Protein AF-A0A1B6E800-F1 (afdb_monomer)

Structure (mmCIF, N/CA/C/O backbone):
data_AF-A0A1B6E800-F1
#
_entry.id   AF-A0A1B6E800-F1
#
loop_
_atom_site.group_PDB
_atom_site.id
_atom_site.type_symbol
_atom_site.label_atom_id
_atom_site.label_alt_id
_atom_site.label_comp_id
_atom_site.label_asym_id
_atom_site.label_entity_id
_atom_site.label_seq_id
_atom_site.pdbx_PDB_ins_code
_atom_site.Cartn_x
_atom_site.Cartn_y
_atom_site.Cartn_z
_atom_site.occupancy
_atom_site.B_iso_or_equiv
_atom_site.auth_seq_id
_atom_site.auth_comp_id
_atom_site.auth_asym_id
_atom_site.auth_atom_id
_atom_site.pdbx_PDB_model_num
ATOM 1 N N . MET A 1 1 ? -18.427 -26.379 8.355 1.00 41.44 1 MET A N 1
ATOM 2 C CA . MET A 1 1 ? -18.436 -25.040 8.976 1.00 41.44 1 MET A CA 1
ATOM 3 C C . MET A 1 1 ? -17.920 -24.067 7.939 1.00 41.44 1 MET A C 1
ATOM 5 O O . MET A 1 1 ? -16.765 -24.178 7.555 1.00 41.44 1 MET A O 1
ATOM 9 N N . THR A 1 2 ? -18.790 -23.227 7.390 1.00 57.72 2 THR A N 1
ATOM 10 C CA . THR A 1 2 ? -18.405 -22.166 6.454 1.00 57.72 2 THR A CA 1
ATOM 11 C C . THR A 1 2 ? -17.528 -21.164 7.196 1.00 57.72 2 THR A C 1
ATOM 13 O O . THR A 1 2 ? -17.870 -20.725 8.291 1.00 57.72 2 THR A O 1
ATOM 16 N N . GLN A 1 3 ? -16.353 -20.884 6.642 1.00 76.62 3 GLN A N 1
ATOM 17 C CA . GLN A 1 3 ? -15.389 -19.953 7.214 1.00 76.62 3 GLN A CA 1
ATOM 18 C C . GLN A 1 3 ? -15.949 -18.533 7.068 1.00 76.62 3 GLN A C 1
ATOM 20 O O . GLN A 1 3 ? -16.323 -18.150 5.962 1.00 76.62 3 GLN A O 1
ATOM 25 N N . MET A 1 4 ? -16.054 -17.783 8.167 1.00 77.12 4 MET A N 1
ATOM 26 C CA . MET A 1 4 ? -16.538 -16.400 8.120 1.00 77.12 4 MET A CA 1
ATOM 27 C C . MET A 1 4 ? -15.579 -15.514 7.324 1.00 77.12 4 MET A C 1
ATOM 29 O O . MET A 1 4 ? -14.358 -15.614 7.471 1.00 77.12 4 MET A O 1
ATOM 33 N N . THR A 1 5 ? -16.141 -14.630 6.508 1.00 87.94 5 THR A N 1
ATOM 34 C CA . THR A 1 5 ? -15.383 -13.632 5.748 1.00 87.94 5 THR A CA 1
ATOM 35 C C . THR A 1 5 ? -14.969 -12.452 6.634 1.00 87.94 5 THR A C 1
ATOM 37 O O . THR A 1 5 ? -15.564 -12.192 7.680 1.00 87.94 5 THR A O 1
ATOM 40 N N . GLN A 1 6 ? -13.946 -11.700 6.217 1.00 85.81 6 GLN A N 1
ATOM 41 C CA . GLN A 1 6 ? -13.475 -10.522 6.956 1.00 85.81 6 GLN A CA 1
ATOM 42 C C . GLN A 1 6 ? -14.565 -9.447 7.099 1.00 85.81 6 GLN A C 1
ATOM 44 O O . GLN A 1 6 ? -14.671 -8.817 8.148 1.00 85.81 6 GLN A O 1
ATOM 49 N N . GLU A 1 7 ? -15.396 -9.256 6.074 1.00 88.38 7 GLU A N 1
ATOM 50 C CA . GLU A 1 7 ? -16.507 -8.300 6.110 1.00 88.38 7 GLU A CA 1
ATOM 51 C C . GLU A 1 7 ? -17.575 -8.709 7.128 1.00 88.38 7 GLU A C 1
ATOM 53 O O . GLU A 1 7 ? -18.030 -7.873 7.910 1.00 88.38 7 GLU A O 1
ATOM 58 N N . GLU A 1 8 ? -17.916 -9.999 7.183 1.00 91.75 8 GLU A N 1
ATOM 59 C CA . GLU A 1 8 ? -18.838 -10.545 8.184 1.00 91.75 8 GLU A CA 1
ATOM 60 C C . GLU A 1 8 ? -18.274 -10.412 9.601 1.00 91.75 8 GLU A C 1
ATOM 62 O O . GLU A 1 8 ? -19.008 -10.045 10.516 1.00 91.75 8 GLU A O 1
ATOM 67 N N . ILE A 1 9 ? -16.968 -10.642 9.790 1.00 90.31 9 ILE A N 1
ATOM 68 C CA . ILE A 1 9 ? -16.302 -10.436 11.084 1.00 90.31 9 ILE A CA 1
ATOM 69 C C . ILE A 1 9 ? -16.429 -8.971 11.513 1.00 90.31 9 ILE A C 1
ATOM 71 O O . ILE A 1 9 ? -16.898 -8.709 12.615 1.00 90.31 9 ILE A O 1
ATOM 75 N N . ILE A 1 10 ? -16.086 -8.012 10.646 1.00 93.06 10 ILE A N 1
ATOM 76 C CA . ILE A 1 10 ? -16.165 -6.577 10.968 1.00 93.06 10 ILE A CA 1
ATOM 77 C C . ILE A 1 10 ? -17.610 -6.152 11.248 1.00 93.06 10 ILE A C 1
ATOM 79 O O . ILE A 1 10 ? -17.859 -5.396 12.189 1.00 93.06 10 ILE A O 1
ATOM 83 N N . SER A 1 11 ? -18.563 -6.619 10.438 1.00 93.94 11 SER A N 1
ATOM 84 C CA . SER A 1 11 ? -19.985 -6.330 10.632 1.00 93.94 11 SER A CA 1
ATOM 85 C C . SER A 1 11 ? -20.460 -6.830 11.995 1.00 93.94 11 SER A C 1
ATOM 87 O O . SER A 1 11 ? -21.049 -6.068 12.760 1.00 93.94 11 SER A O 1
ATOM 89 N N . ASN A 1 12 ? -20.123 -8.073 12.343 1.00 93.75 12 ASN A N 1
ATOM 90 C CA . ASN A 1 12 ? -20.475 -8.654 13.633 1.00 93.75 12 ASN A CA 1
ATOM 91 C C . ASN A 1 12 ? -19.788 -7.922 14.791 1.00 93.75 12 ASN A C 1
ATOM 93 O O . ASN A 1 12 ? -20.437 -7.644 15.796 1.00 93.75 12 ASN A O 1
ATOM 97 N N . THR A 1 13 ? -18.514 -7.541 14.649 1.00 95.00 13 THR A N 1
ATOM 98 C CA . THR A 1 13 ? -17.805 -6.738 15.656 1.00 95.00 13 THR A CA 1
ATOM 99 C C . THR A 1 13 ? -18.506 -5.400 15.895 1.00 95.00 13 THR A C 1
ATOM 101 O O . THR A 1 13 ? -18.682 -5.017 17.047 1.00 95.00 13 THR A O 1
ATOM 104 N N . LYS A 1 14 ? -18.986 -4.712 14.850 1.00 95.31 14 LYS A N 1
ATOM 105 C CA . LYS A 1 14 ? -19.760 -3.466 15.009 1.00 95.31 14 LYS A CA 1
ATOM 106 C C . LYS A 1 14 ? -21.063 -3.687 15.775 1.00 95.31 14 LYS A C 1
ATOM 108 O O . LYS A 1 14 ? -21.392 -2.890 16.649 1.00 95.31 14 LYS A O 1
ATOM 113 N N . THR A 1 15 ? -21.787 -4.764 15.475 1.00 96.12 15 THR A N 1
ATOM 114 C CA . THR A 1 15 ? -23.006 -5.127 16.211 1.00 96.12 15 THR A CA 1
ATOM 115 C C . THR A 1 15 ? -22.706 -5.422 17.681 1.00 96.12 15 THR A C 1
ATOM 117 O O . THR A 1 15 ? -23.430 -4.954 18.557 1.00 96.12 15 THR A O 1
ATOM 120 N N . VAL A 1 16 ? -21.618 -6.144 17.966 1.00 95.56 16 VAL A N 1
ATOM 121 C CA . VAL A 1 16 ? -21.179 -6.427 19.341 1.00 95.56 16 VAL A CA 1
ATOM 122 C C . VAL A 1 16 ? -20.827 -5.138 20.082 1.00 95.56 16 VAL A C 1
ATOM 124 O O . VAL A 1 16 ? -21.266 -4.972 21.213 1.00 95.56 16 VAL A O 1
ATOM 127 N N . VAL A 1 17 ? -20.115 -4.200 19.448 1.00 96.81 17 VAL A N 1
ATOM 128 C CA . VAL A 1 17 ? -19.798 -2.888 20.045 1.00 96.81 17 VAL A CA 1
ATOM 129 C C . VAL A 1 17 ? -21.070 -2.140 20.436 1.00 96.81 17 VAL A C 1
ATOM 131 O O . VAL A 1 17 ? -21.194 -1.727 21.583 1.00 96.81 17 VAL A O 1
ATOM 134 N N . GLN A 1 18 ? -22.048 -2.038 19.532 1.00 96.50 18 GLN A N 1
ATOM 135 C CA . GLN A 1 18 ? -23.326 -1.376 19.828 1.00 96.50 18 GLN A CA 1
ATOM 136 C C . GLN A 1 18 ? -24.072 -2.052 20.989 1.00 96.50 18 GLN A C 1
ATOM 138 O O . GLN A 1 18 ? -24.620 -1.374 21.858 1.00 96.50 18 GLN A O 1
ATOM 143 N N . GLY A 1 19 ? -24.072 -3.389 21.031 1.00 97.06 19 GLY A N 1
ATOM 144 C CA . GLY A 1 19 ? -24.676 -4.149 22.126 1.00 97.06 19 GLY A CA 1
ATOM 145 C C . GLY A 1 19 ? -23.967 -3.928 23.466 1.00 97.06 19 GLY A C 1
ATOM 146 O O . GLY A 1 19 ? -24.623 -3.743 24.489 1.00 97.06 19 GLY A O 1
ATOM 147 N N . LEU A 1 20 ? -22.634 -3.894 23.463 1.00 97.12 20 LEU A N 1
ATOM 148 C CA . LEU A 1 20 ? -21.828 -3.627 24.654 1.00 97.12 20 LEU A CA 1
ATOM 149 C C . LEU A 1 20 ? -21.986 -2.181 25.146 1.00 97.12 20 LEU A C 1
ATOM 151 O O . LEU A 1 20 ? -22.048 -1.962 26.352 1.00 97.12 20 LEU A O 1
ATOM 155 N N . GLU A 1 21 ? -22.110 -1.199 24.251 1.00 97.12 21 GLU A N 1
ATOM 156 C CA . GLU A 1 21 ? -22.410 0.194 24.613 1.00 97.12 21 GLU A CA 1
ATOM 157 C C . GLU A 1 21 ? -23.789 0.327 25.271 1.00 97.12 21 GLU A C 1
ATOM 159 O O . GLU A 1 21 ? -23.929 1.010 26.289 1.00 97.12 21 GLU A O 1
ATOM 164 N N . ALA A 1 22 ? -24.803 -0.361 24.738 1.00 97.69 22 ALA A N 1
ATOM 165 C CA . ALA A 1 22 ? -26.127 -0.407 25.352 1.00 97.69 22 ALA A CA 1
ATOM 166 C C . ALA A 1 22 ? -26.068 -1.033 26.755 1.00 97.69 22 ALA A C 1
ATOM 168 O O . ALA A 1 22 ? -26.536 -0.426 27.720 1.00 97.69 22 ALA A O 1
ATOM 169 N N . LEU A 1 23 ? -25.402 -2.185 26.890 1.00 97.00 23 LEU A N 1
ATOM 170 C CA . LEU A 1 23 ? -25.254 -2.876 28.171 1.00 97.00 23 LEU A CA 1
ATOM 171 C C . LEU A 1 23 ? -24.460 -2.042 29.189 1.00 97.00 23 LEU A C 1
ATOM 173 O O . LEU A 1 23 ? -24.817 -1.983 30.365 1.00 97.00 23 LEU A O 1
ATOM 177 N N . LYS A 1 24 ? -23.419 -1.331 28.740 1.00 97.25 24 LYS A N 1
ATOM 178 C CA . LYS A 1 24 ? -22.672 -0.375 29.566 1.00 97.25 24 LYS A CA 1
ATOM 179 C C . LYS A 1 24 ? -23.593 0.710 30.124 1.00 97.25 24 LYS A C 1
ATOM 181 O O . LYS A 1 24 ? -23.493 1.047 31.305 1.00 97.25 24 LYS A O 1
ATOM 186 N N . ASN A 1 25 ? -24.476 1.270 29.300 1.00 96.62 25 ASN A N 1
ATOM 187 C CA . ASN A 1 25 ? 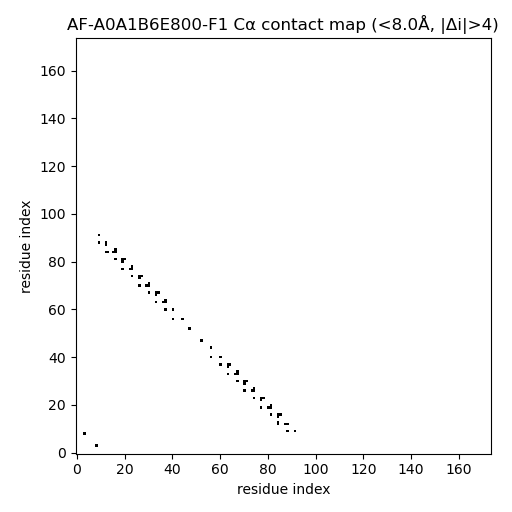-25.401 2.319 29.731 1.00 96.62 25 ASN A CA 1
ATOM 188 C C . ASN A 1 25 ? -26.422 1.789 30.749 1.00 96.62 25 ASN A C 1
ATOM 190 O O . ASN A 1 25 ? -26.665 2.440 31.766 1.00 96.62 25 ASN A O 1
ATOM 194 N N . GLU A 1 26 ? -26.957 0.588 30.524 1.00 96.56 26 GLU A N 1
ATOM 195 C CA . GLU A 1 26 ? -27.855 -0.085 31.470 1.00 96.56 26 GLU A CA 1
ATOM 196 C C . GLU A 1 26 ? -27.167 -0.340 32.816 1.00 96.56 26 GLU A C 1
ATOM 198 O O . GLU A 1 26 ? -27.699 0.027 33.864 1.00 96.56 26 GLU A O 1
ATOM 203 N N . HIS A 1 27 ? -25.947 -0.885 32.802 1.00 96.06 27 HIS A N 1
ATOM 204 C CA . HIS A 1 27 ? -25.176 -1.139 34.019 1.00 96.06 27 HIS A CA 1
ATOM 205 C C . HIS A 1 27 ? -24.831 0.148 34.779 1.00 96.06 27 HIS A C 1
ATOM 207 O O . HIS A 1 27 ? -24.917 0.163 36.006 1.00 96.06 27 HIS A O 1
ATOM 213 N N . ASN A 1 28 ? -24.506 1.243 34.084 1.00 96.12 28 ASN A N 1
ATOM 214 C CA . ASN A 1 28 ? -24.310 2.550 34.720 1.00 96.12 28 ASN A CA 1
ATOM 215 C C . ASN A 1 28 ? -25.601 3.081 35.359 1.00 96.12 28 ASN A C 1
ATOM 217 O O . ASN A 1 28 ? -25.562 3.643 36.454 1.00 96.12 28 ASN A O 1
ATOM 221 N N . SER A 1 29 ? -26.753 2.873 34.714 1.00 96.75 29 SER A N 1
ATOM 222 C CA . SER A 1 29 ? -28.053 3.255 35.272 1.00 96.75 29 SER A CA 1
ATOM 223 C C . SER A 1 29 ? -28.385 2.451 36.536 1.00 96.75 29 SER A C 1
ATOM 225 O O . SER A 1 29 ? -28.759 3.032 37.558 1.00 96.75 29 SER A O 1
ATOM 227 N N . ILE A 1 30 ? -28.151 1.131 36.515 1.00 95.50 30 ILE A N 1
ATOM 228 C CA . ILE A 1 30 ? -28.309 0.250 37.684 1.00 95.50 30 ILE A CA 1
ATOM 229 C C . ILE A 1 30 ? -27.364 0.674 38.812 1.00 95.50 30 ILE A C 1
ATOM 231 O O . ILE A 1 30 ? -27.787 0.774 39.963 1.00 95.50 30 ILE A O 1
ATOM 235 N N . LEU A 1 31 ? -26.096 0.946 38.493 1.00 94.31 31 LEU A N 1
ATOM 236 C CA . LEU A 1 31 ? -25.101 1.379 39.470 1.00 94.31 31 LEU A CA 1
ATOM 237 C C . LEU A 1 31 ? -25.501 2.705 40.127 1.00 94.31 31 LEU A C 1
ATOM 239 O O . LEU A 1 31 ? -25.414 2.838 41.349 1.00 94.31 31 LEU A O 1
ATOM 243 N N . GLY A 1 32 ? -25.992 3.662 39.336 1.00 93.19 32 GLY A N 1
ATOM 244 C CA . GLY A 1 32 ? -26.529 4.928 39.833 1.00 93.19 32 GLY A CA 1
ATOM 245 C C . GLY A 1 32 ? -27.725 4.729 40.767 1.00 93.19 32 GLY A C 1
ATOM 246 O O . GLY A 1 32 ? -27.763 5.320 41.845 1.00 93.19 32 GLY A O 1
ATOM 247 N N . GLY A 1 33 ? -28.653 3.836 40.407 1.00 94.12 33 GLY A N 1
ATOM 248 C CA . GLY A 1 33 ? -29.792 3.468 41.253 1.00 94.12 33 GLY A CA 1
ATOM 249 C C . GLY A 1 33 ? -29.378 2.808 42.573 1.00 94.12 33 GLY A C 1
ATOM 250 O O . GLY A 1 33 ? -29.878 3.189 43.629 1.00 94.12 33 GLY A O 1
ATOM 251 N N . LEU A 1 34 ? -28.424 1.871 42.539 1.00 92.06 34 LEU A N 1
ATOM 252 C CA . LEU A 1 34 ? -27.875 1.232 43.743 1.00 92.06 34 LEU A CA 1
ATOM 253 C C . LEU A 1 34 ? -27.160 2.247 44.639 1.00 92.06 34 LEU A C 1
ATOM 255 O O . LEU A 1 34 ? -27.343 2.228 45.850 1.00 92.06 34 LEU A O 1
ATOM 259 N N . THR A 1 35 ? -26.401 3.171 44.047 1.00 90.12 35 THR A N 1
ATOM 260 C CA . THR A 1 35 ? -25.704 4.232 44.788 1.00 90.12 35 THR A CA 1
ATOM 261 C C . THR A 1 35 ? -26.698 5.172 45.471 1.00 90.12 35 THR A C 1
ATOM 263 O O . THR A 1 35 ? -26.512 5.519 46.637 1.00 90.12 35 THR A O 1
ATOM 266 N N . ALA A 1 36 ? -27.778 5.548 44.779 1.00 90.56 36 ALA A N 1
ATOM 267 C CA . ALA A 1 36 ? -28.852 6.354 45.352 1.00 90.56 36 ALA A CA 1
ATOM 268 C C . ALA A 1 36 ? -29.565 5.621 46.501 1.00 90.56 36 ALA A C 1
ATOM 270 O O . ALA A 1 36 ? -29.761 6.210 47.560 1.00 90.56 36 ALA A O 1
ATOM 271 N N . ALA A 1 37 ? -29.869 4.328 46.335 1.00 88.00 37 ALA A N 1
ATOM 272 C CA . ALA A 1 37 ? -30.475 3.503 47.381 1.00 88.00 37 ALA A CA 1
ATOM 273 C C . ALA A 1 37 ? -29.565 3.364 48.615 1.00 88.00 37 ALA A C 1
ATOM 275 O O . ALA A 1 37 ? -30.038 3.472 49.745 1.00 88.00 37 ALA A O 1
ATOM 276 N N . THR A 1 38 ? -28.252 3.188 48.417 1.00 86.25 38 THR A N 1
ATOM 277 C CA . THR A 1 38 ? -27.267 3.205 49.511 1.00 86.25 38 THR A CA 1
ATOM 278 C C . THR A 1 38 ? -27.285 4.545 50.245 1.00 86.25 38 THR A C 1
ATOM 280 O O . THR A 1 38 ? -27.258 4.566 51.473 1.00 86.25 38 THR A O 1
ATOM 283 N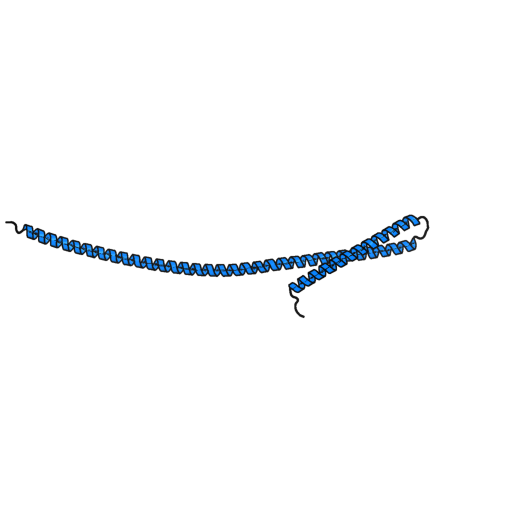 N . LEU A 1 39 ? -27.350 5.665 49.516 1.00 84.88 39 LEU A N 1
ATOM 284 C CA . LEU A 1 39 ? -27.385 7.005 50.105 1.00 84.88 39 LEU A CA 1
ATOM 285 C C . LEU A 1 39 ? -28.684 7.259 50.892 1.00 84.88 39 LEU A C 1
ATOM 287 O O . LEU A 1 39 ? -28.656 7.849 51.966 1.00 84.88 39 LEU A O 1
ATOM 291 N N . GLU A 1 40 ? -29.823 6.782 50.397 1.00 84.62 40 GLU A N 1
ATOM 292 C CA . GLU A 1 40 ? -31.109 6.882 51.096 1.00 84.62 40 GLU A CA 1
ATOM 293 C C . GLU A 1 40 ? -31.114 6.051 52.392 1.00 84.62 40 GLU A C 1
ATOM 295 O O . GLU A 1 40 ? -31.562 6.517 53.443 1.00 84.62 40 GLU A O 1
ATOM 300 N N . LEU A 1 41 ? -30.533 4.847 52.356 1.00 79.44 41 LEU A N 1
ATOM 301 C CA . LEU A 1 41 ? -30.340 3.999 53.536 1.00 79.44 41 LEU A CA 1
ATOM 302 C C . LEU A 1 41 ? -29.404 4.630 54.572 1.00 79.44 41 LEU A C 1
ATOM 304 O O . LEU A 1 41 ? -29.667 4.516 55.768 1.00 79.44 41 LEU A O 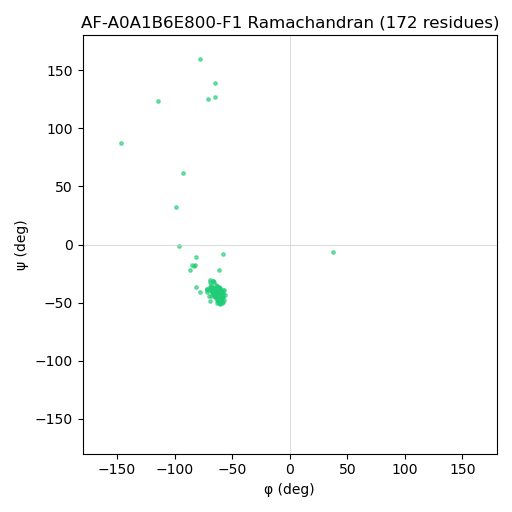1
ATOM 308 N N . THR A 1 42 ? -28.336 5.317 54.155 1.00 76.12 42 THR A N 1
ATOM 309 C CA . THR A 1 42 ? -27.444 6.002 55.104 1.00 76.12 42 THR A CA 1
ATOM 310 C C . THR A 1 42 ? -28.097 7.240 55.710 1.00 76.12 42 THR A C 1
ATOM 312 O O . THR A 1 42 ? -27.991 7.435 56.920 1.00 76.12 42 THR A O 1
ATOM 315 N N . VAL A 1 43 ? -28.829 8.037 54.926 1.00 79.69 43 VAL A N 1
ATOM 316 C CA . VAL A 1 43 ? -29.577 9.205 55.429 1.00 79.69 43 VAL A CA 1
ATOM 317 C C . VAL A 1 43 ? -3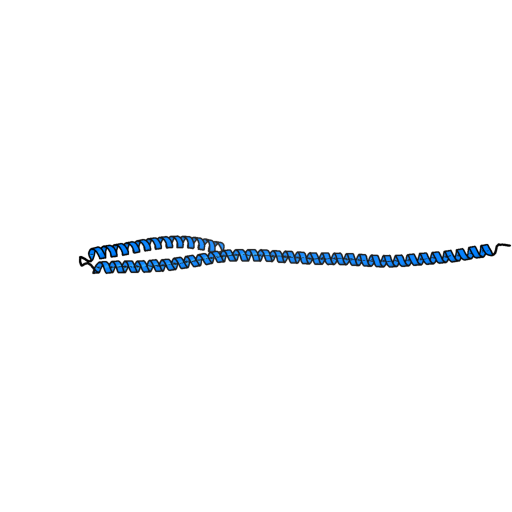0.651 8.774 56.429 1.00 79.69 43 VAL A C 1
ATOM 319 O O . VAL A 1 43 ? -30.693 9.286 57.547 1.00 79.69 43 VAL A O 1
ATOM 322 N N . THR A 1 44 ? -31.458 7.768 56.088 1.00 73.50 44 THR A N 1
ATOM 323 C CA . THR A 1 44 ? -32.496 7.247 56.994 1.00 73.50 44 THR A CA 1
ATOM 324 C C . THR A 1 44 ? -31.915 6.561 58.231 1.00 73.50 44 THR A C 1
ATOM 326 O O . THR A 1 44 ? -32.519 6.626 59.302 1.00 73.50 44 THR A O 1
ATOM 329 N N . ALA A 1 45 ? -30.737 5.936 58.137 1.00 66.25 45 ALA A N 1
ATOM 330 C CA . ALA A 1 45 ? -30.016 5.410 59.296 1.00 66.25 45 ALA A CA 1
ATOM 331 C C . ALA A 1 45 ? -29.488 6.527 60.217 1.00 66.25 45 ALA A C 1
ATOM 333 O O . ALA A 1 45 ? -29.541 6.373 61.435 1.00 66.25 45 ALA A O 1
ATOM 334 N N . VAL A 1 46 ? -29.037 7.664 59.671 1.00 67.88 46 VAL A N 1
ATOM 335 C CA . VAL A 1 46 ? -28.635 8.848 60.456 1.00 67.88 46 VAL A CA 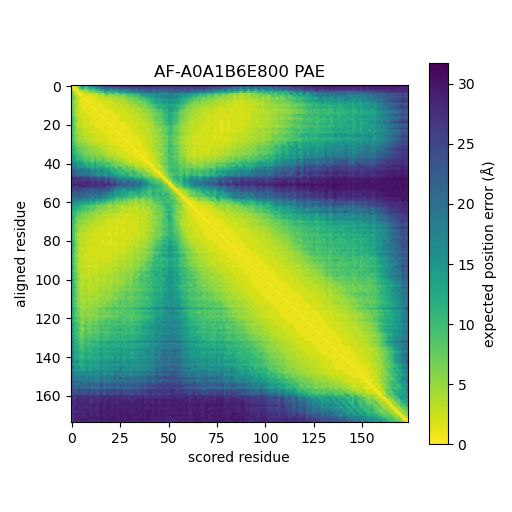1
ATOM 336 C C . VAL A 1 46 ? -29.844 9.485 61.151 1.00 67.88 46 VAL A C 1
ATOM 338 O O . VAL A 1 46 ? -29.757 9.817 62.332 1.00 67.88 46 VAL A O 1
ATOM 341 N N . GLU A 1 47 ? -30.991 9.579 60.473 1.00 67.06 47 GLU A N 1
ATOM 342 C CA . GLU A 1 47 ? -32.249 10.079 61.052 1.00 67.06 47 GLU A CA 1
ATOM 343 C C . GLU A 1 47 ? -32.846 9.124 62.107 1.00 67.06 47 GLU A C 1
ATOM 345 O O . GLU A 1 47 ? -33.456 9.570 63.079 1.00 67.06 47 GLU A O 1
ATOM 350 N N . ARG A 1 48 ? -32.657 7.801 61.959 1.00 60.38 48 ARG A N 1
ATOM 351 C CA . ARG A 1 48 ? -33.157 6.767 62.891 1.00 60.38 48 ARG A CA 1
ATOM 352 C C . ARG A 1 48 ? -32.153 6.282 63.933 1.00 60.38 48 ARG A C 1
ATOM 354 O O . ARG A 1 48 ? -32.548 5.494 64.790 1.00 60.38 48 ARG A O 1
ATOM 361 N N . ALA A 1 49 ? -30.913 6.768 63.958 1.00 54.84 49 ALA A N 1
ATOM 362 C CA . ALA A 1 49 ? -29.947 6.465 65.024 1.00 54.84 49 ALA A CA 1
ATOM 363 C C . ALA A 1 49 ? -30.447 6.861 66.438 1.00 54.84 49 ALA A C 1
ATOM 365 O O . ALA A 1 49 ? -29.846 6.479 67.440 1.00 54.84 49 ALA A O 1
ATOM 366 N N . GLN A 1 50 ? -31.585 7.559 66.540 1.00 54.00 50 GLN A N 1
ATOM 367 C CA . GLN A 1 50 ? -32.338 7.787 67.776 1.00 54.00 50 GLN A CA 1
ATOM 368 C C . GLN A 1 50 ? -33.263 6.625 68.223 1.00 54.00 50 GLN A C 1
ATOM 370 O O . GLN A 1 50 ? -33.709 6.653 69.367 1.00 54.00 50 GLN A O 1
ATOM 375 N N . LEU A 1 51 ? -33.529 5.582 67.414 1.00 49.75 51 LEU A N 1
ATOM 376 C CA . LEU A 1 51 ? -34.398 4.436 67.767 1.00 49.75 51 LEU A CA 1
ATOM 377 C C . LEU A 1 51 ? -33.944 3.081 67.144 1.00 49.75 51 LEU A C 1
ATOM 379 O O . LEU A 1 51 ? -34.406 2.671 66.087 1.00 49.75 51 LEU A O 1
ATOM 383 N N . VAL A 1 52 ? -33.052 2.376 67.855 1.00 52.56 52 VAL A N 1
ATOM 384 C CA . VAL A 1 52 ? -32.811 0.909 68.055 1.00 52.56 52 VAL A CA 1
ATOM 385 C C . VAL A 1 52 ? -32.972 -0.157 66.926 1.00 52.56 52 VAL A C 1
ATOM 387 O O . VAL A 1 52 ? -32.527 -1.286 67.128 1.00 52.56 52 VAL A O 1
ATOM 390 N N . THR A 1 53 ? -33.458 0.081 65.706 1.00 57.25 53 THR A N 1
ATOM 391 C CA . THR A 1 53 ? -33.603 -1.011 64.699 1.00 57.25 53 THR A CA 1
ATOM 392 C C . THR A 1 53 ? -32.399 -1.180 63.750 1.00 57.25 53 THR A C 1
ATOM 394 O O . THR A 1 53 ? -32.543 -1.049 62.539 1.00 57.25 53 THR A O 1
ATOM 397 N N . ALA A 1 54 ? -31.209 -1.499 64.278 1.00 58.19 54 ALA A N 1
ATOM 398 C CA . ALA A 1 54 ? -29.948 -1.553 63.509 1.00 58.19 54 ALA A CA 1
ATOM 399 C C . ALA A 1 54 ? -29.661 -2.881 62.759 1.00 58.19 54 ALA A C 1
ATOM 401 O O . ALA A 1 54 ? -28.817 -2.919 61.864 1.00 58.19 54 ALA A O 1
ATOM 402 N N . ALA A 1 55 ? -30.324 -3.990 63.106 1.00 58.34 55 ALA A N 1
ATOM 403 C CA . ALA A 1 55 ? -29.968 -5.315 62.576 1.00 58.34 55 ALA A CA 1
ATOM 404 C C . ALA A 1 55 ? -30.474 -5.576 61.140 1.00 58.34 55 ALA A C 1
ATOM 406 O O . ALA A 1 55 ? -29.734 -6.118 60.325 1.00 58.34 55 ALA A O 1
ATOM 407 N N . ALA A 1 56 ? -31.701 -5.159 60.807 1.00 61.41 56 ALA A N 1
ATOM 408 C CA . ALA A 1 56 ? -32.272 -5.347 59.466 1.00 61.41 56 ALA A CA 1
ATOM 409 C C . ALA A 1 56 ? -31.618 -4.425 58.417 1.00 61.41 56 ALA A C 1
ATOM 411 O O . ALA A 1 56 ? -31.316 -4.856 57.310 1.00 61.41 56 ALA A O 1
ATOM 412 N N . GLN A 1 57 ? -31.300 -3.184 58.803 1.00 61.75 57 GLN A N 1
ATOM 413 C CA . GLN A 1 57 ? -30.665 -2.194 57.924 1.00 61.75 57 GLN A CA 1
ATOM 414 C C . GLN A 1 57 ? -29.234 -2.586 57.517 1.00 61.75 57 GLN A C 1
ATOM 416 O O . GLN A 1 57 ? -28.809 -2.291 56.403 1.00 61.75 57 GLN A O 1
ATOM 421 N N . ASN A 1 58 ? -28.503 -3.296 58.385 1.00 65.81 58 ASN A N 1
ATOM 422 C CA . ASN A 1 58 ? -27.171 -3.815 58.057 1.00 65.81 58 ASN A CA 1
ATOM 423 C C . ASN A 1 58 ? -27.214 -4.934 57.002 1.00 65.81 58 ASN A C 1
ATOM 425 O O . ASN A 1 58 ? -26.314 -5.016 56.168 1.00 65.81 58 ASN A O 1
ATOM 429 N N . ALA A 1 59 ? -28.254 -5.774 57.007 1.00 73.12 59 ALA A N 1
ATOM 430 C CA . ALA A 1 59 ? -28.415 -6.828 56.007 1.00 73.12 59 ALA A CA 1
ATOM 431 C C . ALA A 1 59 ? -28.747 -6.245 54.621 1.00 73.12 59 ALA A C 1
ATOM 433 O O . ALA A 1 59 ? -28.120 -6.627 53.631 1.00 73.12 59 ALA A O 1
ATOM 434 N N . ASP A 1 60 ? -29.655 -5.266 54.559 1.00 74.12 60 ASP A N 1
ATOM 435 C CA . ASP A 1 60 ? -30.024 -4.592 53.307 1.00 74.12 60 ASP A CA 1
ATOM 436 C C . ASP A 1 60 ? -28.851 -3.791 52.717 1.00 74.12 60 ASP A C 1
ATOM 438 O O . ASP A 1 60 ? -28.576 -3.877 51.517 1.00 74.12 60 ASP A O 1
ATOM 442 N N . ALA A 1 61 ? -28.087 -3.087 53.559 1.00 79.31 61 ALA A N 1
ATOM 443 C CA . ALA A 1 61 ? -26.878 -2.386 53.129 1.00 79.31 61 ALA A CA 1
ATOM 444 C C . ALA A 1 61 ? -25.788 -3.349 52.620 1.00 79.31 61 ALA A C 1
ATOM 446 O O . ALA A 1 61 ? -25.097 -3.037 51.648 1.00 79.31 61 ALA A O 1
ATOM 447 N N . SER A 1 62 ? -25.635 -4.530 53.234 1.00 84.25 62 SER A N 1
ATOM 448 C CA . SER A 1 62 ? -24.690 -5.556 52.768 1.00 84.25 62 SER A CA 1
ATOM 449 C C . SER A 1 62 ? -25.053 -6.056 51.368 1.00 84.25 62 SER A C 1
ATOM 451 O O . SER A 1 62 ? -24.198 -6.106 50.485 1.00 84.25 62 SER A O 1
ATOM 453 N N . VAL A 1 63 ? -26.333 -6.361 51.133 1.00 88.06 63 VAL A N 1
ATOM 454 C CA . VAL A 1 63 ? -26.814 -6.869 49.838 1.00 88.06 63 VAL A CA 1
ATOM 455 C C . VAL A 1 63 ? -26.655 -5.824 48.730 1.00 88.06 63 VAL A C 1
ATOM 457 O O . VAL A 1 63 ? -26.276 -6.165 47.608 1.00 88.06 63 VAL A O 1
ATOM 460 N N . ILE A 1 64 ? -26.928 -4.547 49.017 1.00 87.56 64 ILE A N 1
ATOM 461 C CA . ILE A 1 64 ? -26.764 -3.469 48.031 1.00 87.56 64 ILE A CA 1
ATOM 462 C C . ILE A 1 64 ? -25.284 -3.276 47.678 1.00 87.56 64 ILE A C 1
ATOM 464 O O . ILE A 1 64 ? -24.962 -3.175 46.494 1.00 87.56 64 ILE A O 1
ATOM 468 N N . ASN A 1 65 ? -24.382 -3.319 48.664 1.00 87.19 65 ASN A N 1
ATOM 469 C CA . ASN A 1 65 ? -22.938 -3.243 48.422 1.00 87.19 65 ASN A CA 1
ATOM 470 C C . ASN A 1 65 ? -22.419 -4.424 47.581 1.00 87.19 65 ASN A C 1
ATOM 472 O O . ASN A 1 65 ? -21.619 -4.226 46.666 1.00 87.19 65 ASN A O 1
ATOM 476 N N . GLU A 1 66 ? -22.896 -5.647 47.829 1.00 91.06 66 GLU A N 1
ATOM 477 C CA . GLU A 1 66 ? -22.537 -6.812 47.008 1.00 91.06 66 GLU A CA 1
ATOM 478 C C . GLU A 1 66 ? -23.017 -6.662 45.558 1.00 91.06 66 GLU A C 1
ATOM 480 O O . GLU A 1 66 ? -22.247 -6.893 44.620 1.00 91.06 66 GLU A O 1
ATOM 485 N N . LYS A 1 67 ? -24.264 -6.211 45.354 1.00 92.88 67 LYS A N 1
ATOM 486 C CA . LYS A 1 67 ? -24.805 -5.925 44.014 1.00 92.88 67 LYS A CA 1
ATOM 487 C C . LYS A 1 67 ? -24.014 -4.827 43.309 1.00 92.88 67 LYS A C 1
ATOM 489 O O . LYS A 1 67 ? -23.706 -4.976 42.129 1.00 92.88 67 LYS A O 1
ATOM 494 N N . GLN A 1 68 ? -23.639 -3.770 44.026 1.00 92.12 68 GLN A N 1
ATOM 495 C CA . GLN A 1 68 ? -22.802 -2.693 43.502 1.00 92.12 68 GLN A CA 1
ATOM 496 C C . GLN A 1 68 ? -21.447 -3.235 43.020 1.00 92.12 68 GLN A C 1
ATOM 498 O O . GLN A 1 68 ? -21.026 -2.939 41.902 1.00 92.12 68 GLN A O 1
ATOM 503 N N . GLY A 1 69 ? -20.808 -4.103 43.811 1.00 93.56 69 GLY A N 1
ATOM 504 C CA . GLY A 1 69 ? -19.551 -4.754 43.438 1.00 93.56 69 GLY A CA 1
ATOM 505 C C . GLY A 1 69 ? -19.666 -5.672 42.214 1.00 93.56 69 GLY A C 1
ATOM 506 O O . GLY A 1 69 ? -18.752 -5.709 41.389 1.00 93.56 69 GLY A O 1
ATOM 507 N N . LEU A 1 70 ? -20.778 -6.398 42.057 1.00 95.06 70 LEU A N 1
ATOM 508 C CA . LEU A 1 70 ? -21.030 -7.229 40.872 1.00 95.06 70 LEU A CA 1
ATOM 509 C C . LEU A 1 70 ? -21.248 -6.386 39.611 1.00 95.06 70 LEU A C 1
ATOM 511 O O . LEU A 1 70 ? -20.681 -6.695 38.562 1.00 95.06 70 LEU A O 1
ATOM 515 N N . VAL A 1 71 ? -22.034 -5.311 39.715 1.00 95.88 71 VAL A N 1
ATOM 516 C CA . VAL A 1 71 ? -22.298 -4.401 38.591 1.00 95.88 71 VAL A CA 1
ATOM 517 C C . VAL A 1 71 ? -21.012 -3.705 38.152 1.00 95.88 71 VAL A C 1
ATOM 519 O O . VAL A 1 71 ? -20.759 -3.641 36.951 1.00 95.88 71 VAL A O 1
ATOM 522 N N . GLN A 1 72 ? -20.167 -3.277 39.098 1.00 95.94 72 GLN A N 1
ATOM 523 C CA . GLN A 1 72 ? -18.867 -2.678 38.792 1.00 95.94 72 GLN A CA 1
ATOM 524 C C . GLN A 1 72 ? -17.943 -3.658 38.059 1.00 95.94 72 GLN A C 1
ATOM 526 O O . GLN A 1 72 ? -17.431 -3.330 36.997 1.00 95.94 72 GLN A O 1
ATOM 531 N N . LYS A 1 73 ? -17.805 -4.898 38.551 1.00 96.62 73 LYS A N 1
ATOM 532 C CA . LYS A 1 73 ? -17.014 -5.931 37.854 1.00 96.62 73 LYS A CA 1
ATOM 533 C C . LYS A 1 73 ? -17.528 -6.193 36.441 1.00 96.62 73 LYS A C 1
ATOM 535 O O . LYS A 1 73 ? -16.745 -6.408 35.524 1.00 96.62 73 LYS A O 1
ATOM 540 N N . SER A 1 74 ? -18.848 -6.195 36.261 1.00 96.69 74 SER A N 1
ATOM 541 C CA . SER A 1 74 ? -19.436 -6.365 34.936 1.00 96.69 74 SER A CA 1
ATOM 542 C C . SER A 1 74 ? -19.161 -5.170 34.022 1.00 96.69 74 SER A C 1
ATOM 544 O O . SER A 1 74 ? -18.941 -5.384 32.834 1.00 96.69 74 SER A O 1
ATOM 546 N N . LEU A 1 75 ? -19.152 -3.939 34.545 1.00 97.06 75 LEU A N 1
ATOM 547 C CA . LEU A 1 75 ? -18.756 -2.751 33.783 1.00 97.06 75 LEU A CA 1
ATOM 548 C C . LEU A 1 75 ? -17.308 -2.860 33.311 1.00 97.06 75 LEU A C 1
ATOM 550 O O . LEU A 1 75 ? -17.063 -2.675 32.123 1.00 97.06 75 LEU A O 1
ATOM 554 N N . ASP A 1 76 ? -16.386 -3.248 34.192 1.00 97.44 76 ASP A N 1
ATOM 555 C CA . ASP A 1 76 ? -14.969 -3.399 33.846 1.00 97.44 76 ASP A CA 1
ATOM 556 C C . ASP A 1 76 ? -14.776 -4.418 32.701 1.00 97.44 76 ASP A C 1
ATOM 558 O O . ASP A 1 76 ? -14.012 -4.186 31.762 1.00 97.44 76 ASP A O 1
ATOM 562 N N . MET A 1 77 ? -15.526 -5.529 32.724 1.00 97.56 77 MET A N 1
ATOM 563 C CA . MET A 1 77 ? -15.506 -6.538 31.654 1.00 97.56 77 MET A CA 1
ATOM 564 C C . MET A 1 77 ? -16.087 -6.017 30.332 1.00 97.56 77 MET A C 1
ATOM 566 O O . MET A 1 77 ? -15.557 -6.327 29.264 1.00 97.56 77 MET A O 1
ATOM 570 N N . ILE A 1 78 ? -17.167 -5.230 30.385 1.00 97.38 78 ILE A N 1
ATOM 571 C CA . ILE A 1 78 ? -17.772 -4.612 29.195 1.00 97.38 78 ILE A CA 1
ATOM 572 C C . ILE A 1 78 ? -16.807 -3.595 28.577 1.00 97.38 78 ILE A C 1
ATOM 574 O O . ILE A 1 78 ? -16.648 -3.563 27.358 1.00 97.38 78 ILE A O 1
ATOM 578 N N . GLU A 1 79 ? -16.136 -2.788 29.399 1.00 96.62 79 GLU A N 1
ATOM 579 C CA . GLU A 1 79 ? -15.157 -1.805 28.933 1.00 96.62 79 GLU A CA 1
ATOM 580 C C . GLU A 1 79 ? -13.930 -2.462 28.302 1.00 96.62 79 GLU A C 1
ATOM 582 O O . GLU A 1 79 ? -13.482 -2.012 27.244 1.00 96.62 79 GLU A O 1
ATOM 587 N N . LEU A 1 80 ? -13.442 -3.565 28.880 1.00 97.19 80 LEU A N 1
ATOM 588 C CA . LEU A 1 80 ? -12.392 -4.368 28.258 1.00 97.19 80 LEU A CA 1
ATOM 589 C C . LEU A 1 80 ? -12.841 -4.895 26.886 1.00 97.19 80 LEU A C 1
ATOM 591 O O . LEU A 1 80 ? -12.135 -4.694 25.898 1.00 97.19 80 LEU A O 1
ATOM 595 N N . GLY A 1 81 ? -14.037 -5.488 26.802 1.00 97.00 81 GLY A N 1
ATOM 596 C CA . GLY A 1 81 ? -14.583 -6.011 25.545 1.00 97.00 81 GLY A CA 1
ATOM 597 C C . GLY A 1 81 ? -14.783 -4.935 24.469 1.00 97.00 81 GLY A C 1
ATOM 598 O O . GLY A 1 81 ? -14.509 -5.176 23.292 1.00 97.00 81 GLY A O 1
ATOM 599 N N . LEU A 1 82 ? -15.197 -3.724 24.858 1.00 97.19 82 LEU A N 1
ATOM 600 C CA . LEU A 1 82 ? -15.274 -2.570 23.955 1.00 97.19 82 LEU A CA 1
ATOM 601 C C . LEU A 1 82 ? -13.889 -2.168 23.433 1.00 97.19 82 LEU A C 1
ATOM 603 O O . LEU A 1 82 ? -13.726 -1.955 22.229 1.00 97.19 82 LEU A O 1
ATOM 607 N N . GLY A 1 83 ? -12.886 -2.111 24.315 1.00 96.88 83 GLY A N 1
ATOM 608 C CA . GLY A 1 83 ? -11.503 -1.817 23.939 1.00 96.88 83 GLY A CA 1
ATOM 609 C C . GLY A 1 83 ? -10.934 -2.839 22.953 1.00 96.88 83 GLY A C 1
ATOM 610 O O . GLY A 1 83 ? -10.373 -2.464 21.921 1.00 96.88 83 GLY A O 1
ATOM 611 N N . GLU A 1 84 ? -11.137 -4.130 23.216 1.00 96.00 84 GLU A N 1
ATOM 612 C CA . GLU A 1 84 ? -10.708 -5.222 22.335 1.00 96.00 84 GLU A CA 1
ATOM 613 C C . GLU A 1 84 ? -11.383 -5.150 20.959 1.00 96.00 84 GLU A C 1
ATOM 615 O O . GLU A 1 84 ? -10.708 -5.220 19.927 1.00 96.00 84 GLU A O 1
ATOM 620 N N . ALA A 1 85 ? -12.701 -4.934 20.919 1.00 96.12 85 ALA A N 1
ATOM 621 C CA . ALA A 1 85 ? -13.444 -4.796 19.670 1.00 96.12 85 ALA A CA 1
ATOM 622 C C . ALA A 1 85 ? -12.972 -3.586 18.844 1.00 96.12 85 ALA A C 1
ATOM 624 O O . ALA A 1 85 ? -12.867 -3.661 17.615 1.00 96.12 85 ALA A O 1
ATOM 625 N N . GLN A 1 86 ? -12.625 -2.480 19.504 1.00 95.38 86 GLN A N 1
ATOM 626 C CA . GLN A 1 86 ? -12.094 -1.300 18.833 1.00 95.38 86 GLN A CA 1
ATOM 627 C C . GLN A 1 86 ? -10.700 -1.544 18.242 1.00 95.38 86 GLN A C 1
ATOM 629 O O . GLN A 1 86 ? -10.441 -1.137 17.104 1.00 95.38 86 GLN A O 1
ATOM 634 N N . VAL A 1 87 ? -9.836 -2.278 18.952 1.00 96.25 87 VAL A N 1
A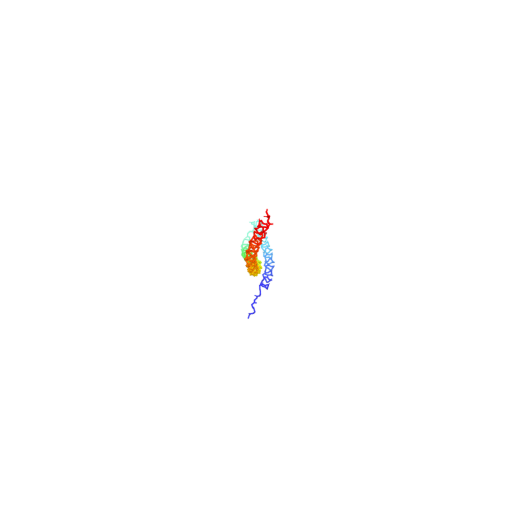TOM 635 C CA . VAL A 1 87 ? -8.543 -2.740 18.420 1.00 96.25 87 VAL A CA 1
ATOM 636 C C . VAL A 1 87 ? -8.746 -3.644 17.203 1.00 96.25 87 VAL A C 1
ATOM 638 O O . VAL A 1 87 ? -8.075 -3.446 16.189 1.00 96.25 87 VAL A O 1
ATOM 641 N N . MET A 1 88 ? -9.699 -4.583 17.248 1.00 95.00 88 MET A N 1
ATOM 642 C CA . MET A 1 88 ? -10.011 -5.449 16.103 1.00 95.00 88 MET A CA 1
ATOM 643 C C . MET A 1 88 ? -10.436 -4.644 14.866 1.00 95.00 88 MET A C 1
ATOM 645 O O . MET A 1 88 ? -9.945 -4.902 13.766 1.00 95.00 88 MET A O 1
ATOM 649 N N . MET A 1 89 ? -11.306 -3.643 15.031 1.00 93.88 89 MET A N 1
ATOM 650 C CA . MET A 1 89 ? -11.731 -2.778 13.923 1.00 93.88 89 MET A CA 1
ATOM 651 C C . MET A 1 89 ? -10.575 -1.947 13.352 1.00 93.88 89 MET A C 1
ATOM 653 O O . MET A 1 89 ? -10.435 -1.840 12.131 1.00 93.88 89 MET A O 1
ATOM 657 N N . ALA A 1 90 ? -9.731 -1.377 14.216 1.00 95.50 90 ALA A N 1
ATOM 658 C CA . ALA A 1 90 ? -8.563 -0.608 13.792 1.00 95.50 90 ALA A CA 1
ATOM 659 C C . ALA A 1 90 ? -7.563 -1.483 13.019 1.00 95.50 90 ALA A C 1
ATOM 661 O O . ALA A 1 90 ? -7.082 -1.085 11.955 1.00 95.50 90 ALA A O 1
ATOM 662 N N . LEU A 1 91 ? -7.305 -2.699 13.511 1.00 95.06 91 LEU A N 1
ATOM 663 C CA . LEU A 1 91 ? -6.437 -3.670 12.851 1.00 95.06 91 LEU A CA 1
ATOM 664 C C . LEU A 1 91 ? -6.977 -4.064 11.472 1.00 95.06 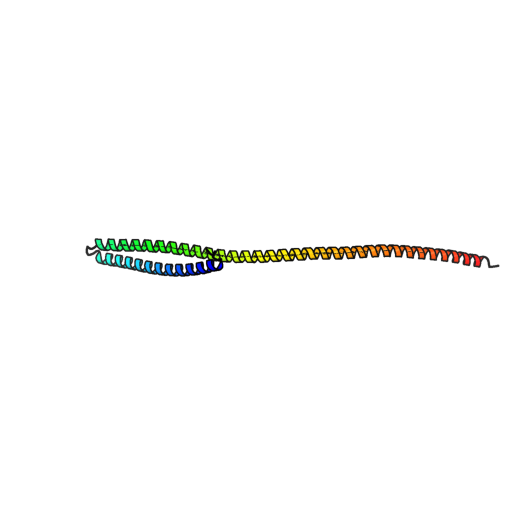91 LEU A C 1
ATOM 666 O O . LEU A 1 91 ? -6.214 -4.104 10.509 1.00 95.06 91 LEU A O 1
ATOM 670 N N . ALA A 1 92 ? -8.284 -4.313 11.361 1.00 93.88 92 ALA A N 1
ATOM 671 C CA . ALA A 1 92 ? -8.913 -4.658 10.091 1.00 93.88 92 ALA A CA 1
ATOM 672 C C . ALA A 1 92 ? -8.765 -3.537 9.047 1.00 93.88 92 ALA A C 1
ATOM 674 O O . ALA A 1 92 ? -8.422 -3.813 7.899 1.00 93.88 92 ALA A O 1
ATOM 675 N N . SER A 1 93 ? -8.960 -2.279 9.458 1.00 93.50 93 SER A N 1
ATOM 676 C CA . SER A 1 93 ? -8.741 -1.103 8.605 1.00 93.50 93 SER A CA 1
ATOM 677 C C . SER A 1 93 ? -7.279 -0.985 8.157 1.00 93.50 93 SER A C 1
ATOM 679 O O . SER A 1 93 ? -6.991 -0.848 6.967 1.00 93.50 93 SER A O 1
ATOM 681 N N . HIS A 1 94 ? -6.334 -1.117 9.093 1.00 96.38 94 HIS A N 1
ATOM 682 C CA . HIS A 1 94 ? -4.908 -1.061 8.779 1.00 96.38 94 HIS A CA 1
ATOM 683 C C . HIS A 1 94 ? -4.490 -2.171 7.802 1.00 96.38 94 HIS A C 1
ATOM 685 O O . HIS A 1 94 ? -3.731 -1.923 6.866 1.00 96.38 94 HIS A O 1
ATOM 691 N N . LEU A 1 95 ? -5.019 -3.386 7.974 1.00 95.25 95 LEU A N 1
ATOM 692 C CA . LEU A 1 95 ? -4.739 -4.502 7.074 1.00 95.25 95 LEU A CA 1
ATOM 693 C C . LEU A 1 95 ? -5.226 -4.217 5.646 1.00 95.25 95 LEU A C 1
ATOM 695 O O . LEU A 1 95 ? -4.468 -4.436 4.703 1.00 95.25 95 LEU A O 1
ATOM 699 N N . GLN A 1 96 ? -6.429 -3.655 5.484 1.00 94.81 96 GLN A N 1
ATOM 700 C CA . GLN A 1 96 ? -6.955 -3.264 4.169 1.00 94.81 96 GLN A CA 1
ATOM 701 C C . GLN A 1 96 ? -6.055 -2.236 3.465 1.00 94.81 96 GLN A C 1
ATOM 703 O O . GLN A 1 96 ? -5.800 -2.353 2.264 1.00 94.81 96 GLN A O 1
ATOM 708 N N . ILE A 1 97 ? -5.535 -1.252 4.207 1.00 96.81 97 ILE A N 1
ATOM 709 C CA . ILE A 1 97 ? -4.605 -0.248 3.666 1.00 96.81 97 ILE A CA 1
ATOM 710 C C . ILE A 1 97 ? -3.316 -0.921 3.184 1.00 96.81 97 ILE A C 1
ATOM 712 O O . ILE A 1 97 ? -2.909 -0.729 2.037 1.00 96.81 97 ILE A O 1
ATOM 716 N N . VAL A 1 98 ? -2.706 -1.762 4.023 1.00 97.75 98 VAL A N 1
ATOM 717 C CA . VAL A 1 98 ? -1.462 -2.474 3.687 1.00 97.75 98 VAL A CA 1
ATOM 718 C C . VAL A 1 98 ? -1.650 -3.396 2.476 1.00 97.75 98 VAL A C 1
ATOM 720 O O . VAL A 1 98 ? -0.780 -3.483 1.606 1.00 97.75 98 VAL A O 1
ATOM 723 N N . GLU A 1 99 ? -2.790 -4.077 2.373 1.00 97.06 99 GLU A N 1
ATOM 724 C CA . GLU A 1 99 ? -3.115 -4.924 1.223 1.00 97.06 99 GLU A CA 1
ATOM 725 C C . GLU A 1 99 ? -3.272 -4.116 -0.070 1.00 97.06 99 GLU A C 1
ATOM 727 O O . GLU A 1 99 ? -2.747 -4.515 -1.120 1.00 97.06 99 GLU A O 1
ATOM 732 N N . ALA A 1 100 ? -3.923 -2.952 0.002 1.00 97.19 100 ALA A N 1
ATOM 733 C CA . ALA A 1 100 ? -4.047 -2.039 -1.128 1.00 97.19 100 ALA A CA 1
ATOM 734 C C . ALA A 1 100 ? -2.675 -1.502 -1.580 1.00 97.19 100 ALA A C 1
ATOM 736 O O . ALA A 1 100 ? -2.361 -1.514 -2.777 1.00 97.19 100 ALA A O 1
ATOM 737 N N . GLU A 1 101 ? -1.817 -1.099 -0.640 1.00 98.06 101 GLU A N 1
ATOM 738 C CA . GLU A 1 101 ? -0.448 -0.652 -0.926 1.00 98.06 101 GLU A CA 1
ATOM 739 C C . GLU A 1 101 ? 0.393 -1.756 -1.570 1.00 98.06 101 GLU A C 1
ATOM 741 O O . GLU A 1 101 ? 1.049 -1.533 -2.594 1.00 98.06 101 GLU A O 1
ATOM 746 N N . LYS A 1 102 ? 0.313 -2.981 -1.041 1.00 98.25 102 LYS A N 1
ATOM 747 C CA . LYS A 1 102 ? 0.968 -4.159 -1.620 1.00 98.25 102 LYS A CA 1
ATOM 748 C C . LYS A 1 102 ? 0.543 -4.378 -3.071 1.00 98.25 102 LYS A C 1
ATOM 750 O O . LYS A 1 102 ? 1.390 -4.663 -3.923 1.00 98.25 102 LYS A O 1
ATOM 755 N N . GLN A 1 103 ? -0.746 -4.242 -3.381 1.00 98.44 103 GLN A N 1
ATOM 756 C CA . GLN A 1 103 ? -1.243 -4.415 -4.746 1.00 98.44 103 GLN A CA 1
ATOM 757 C C . GLN A 1 103 ? -0.790 -3.285 -5.686 1.00 98.44 103 GLN A C 1
ATOM 759 O O . GLN A 1 103 ? -0.445 -3.542 -6.849 1.00 98.44 103 GLN A O 1
ATOM 764 N N . LYS A 1 104 ? -0.718 -2.048 -5.180 1.00 98.56 104 LYS A N 1
ATOM 765 C CA . LYS A 1 104 ? -0.166 -0.896 -5.906 1.00 98.56 104 LYS A CA 1
ATOM 766 C C . LYS A 1 104 ? 1.310 -1.114 -6.250 1.00 98.56 104 LYS A C 1
ATOM 768 O O . LYS A 1 104 ? 1.678 -1.014 -7.422 1.00 98.56 104 LYS A O 1
ATOM 773 N N . LEU A 1 105 ? 2.128 -1.503 -5.270 1.00 98.69 105 LEU A N 1
ATOM 774 C CA . LEU A 1 105 ? 3.555 -1.786 -5.465 1.00 98.69 105 LEU A CA 1
ATOM 775 C C . LEU A 1 105 ? 3.779 -2.932 -6.456 1.00 98.69 105 LEU A C 1
ATOM 777 O O . LEU A 1 105 ? 4.590 -2.807 -7.370 1.00 98.69 105 LEU A O 1
ATOM 781 N N . ARG A 1 106 ? 3.006 -4.021 -6.361 1.00 98.56 106 ARG A N 1
ATOM 782 C CA . ARG A 1 106 ? 3.064 -5.129 -7.335 1.00 98.56 106 ARG A CA 1
ATOM 783 C C . ARG A 1 106 ? 2.806 -4.672 -8.769 1.00 98.56 106 ARG A C 1
ATOM 785 O O . ARG A 1 106 ? 3.433 -5.163 -9.707 1.00 98.56 106 ARG A O 1
ATOM 792 N N . THR A 1 107 ? 1.873 -3.748 -8.959 1.00 98.38 107 THR A N 1
ATOM 793 C CA . THR A 1 107 ? 1.572 -3.199 -10.286 1.00 98.38 107 THR A CA 1
ATOM 794 C C . THR A 1 107 ? 2.686 -2.276 -10.772 1.00 98.38 107 THR A C 1
ATOM 796 O O . THR A 1 107 ? 3.082 -2.370 -11.933 1.00 98.38 107 THR A O 1
ATOM 799 N N . GLN A 1 108 ? 3.262 -1.464 -9.884 1.00 98.69 108 GLN A N 1
ATOM 800 C CA . GLN A 1 108 ? 4.412 -0.619 -10.206 1.00 98.69 108 GLN A CA 1
ATOM 801 C C . GLN A 1 108 ? 5.641 -1.440 -10.609 1.00 98.69 108 GLN A C 1
ATOM 803 O O . GLN A 1 108 ? 6.266 -1.122 -11.615 1.00 98.69 108 GLN A O 1
ATOM 808 N N . VAL A 1 109 ? 5.945 -2.526 -9.891 1.00 98.75 109 VAL A N 1
ATOM 809 C CA . VAL A 1 109 ? 7.037 -3.445 -10.252 1.00 98.75 109 VAL A CA 1
ATOM 810 C C . VAL A 1 109 ? 6.832 -3.995 -11.663 1.00 98.75 109 VAL A C 1
ATOM 812 O O . VAL A 1 109 ? 7.743 -3.920 -12.481 1.00 98.75 109 VAL A O 1
ATOM 815 N N . ARG A 1 110 ? 5.623 -4.473 -11.991 1.00 98.62 110 ARG A N 1
ATOM 816 C CA . ARG A 1 110 ? 5.315 -4.968 -13.345 1.00 98.62 110 ARG A CA 1
ATOM 817 C C . ARG A 1 110 ? 5.529 -3.897 -14.416 1.00 98.62 110 ARG A C 1
ATOM 819 O O . ARG A 1 110 ? 6.154 -4.189 -15.431 1.00 98.62 110 ARG A O 1
ATOM 826 N N . ARG A 1 111 ? 5.061 -2.667 -14.175 1.00 98.69 111 ARG A N 1
ATOM 827 C CA . ARG A 1 111 ? 5.270 -1.532 -15.087 1.00 98.69 111 ARG A CA 1
ATOM 828 C C . ARG A 1 111 ? 6.757 -1.227 -15.281 1.00 98.69 111 ARG A C 1
ATOM 830 O O . ARG A 1 111 ? 7.191 -1.091 -16.416 1.00 98.69 111 ARG A O 1
ATOM 837 N N . LEU A 1 112 ? 7.533 -1.155 -14.201 1.00 98.75 112 LEU A N 1
ATOM 838 C CA . LEU A 1 112 ? 8.967 -0.863 -14.271 1.00 98.75 112 LEU A CA 1
ATOM 839 C C . LEU A 1 112 ? 9.742 -1.958 -15.009 1.00 98.75 112 LEU A C 1
ATOM 841 O O . LEU A 1 112 ? 10.648 -1.649 -15.772 1.00 98.75 112 LEU A O 1
ATOM 845 N N . CYS A 1 113 ? 9.381 -3.231 -14.830 1.00 98.81 113 CYS A N 1
ATOM 846 C CA . CYS A 1 113 ? 9.990 -4.319 -15.595 1.00 98.81 113 CYS A CA 1
ATOM 847 C C . CYS A 1 113 ? 9.693 -4.203 -17.098 1.00 98.81 113 CYS A C 1
ATOM 849 O O . CYS A 1 113 ? 10.594 -4.423 -17.904 1.00 98.81 113 CYS A O 1
ATOM 851 N N . GLN A 1 114 ? 8.462 -3.837 -17.475 1.00 98.62 114 GLN A N 1
ATOM 852 C CA . GLN A 1 114 ? 8.091 -3.600 -18.876 1.00 98.62 114 GLN A CA 1
ATOM 853 C C . GLN A 1 114 ? 8.848 -2.407 -19.464 1.00 98.62 114 GLN A C 1
ATOM 855 O O . GLN A 1 114 ? 9.400 -2.511 -20.553 1.00 98.62 114 GLN A O 1
ATOM 860 N N . GLU A 1 115 ? 8.926 -1.303 -18.723 1.00 98.56 115 GLU A N 1
ATOM 861 C CA . GLU A 1 115 ? 9.682 -0.115 -19.122 1.00 98.56 115 GLU A CA 1
ATOM 862 C C . GLU A 1 115 ? 11.175 -0.429 -19.271 1.00 98.56 115 GLU A C 1
ATOM 864 O O . GLU A 1 115 ? 11.792 -0.036 -20.254 1.00 98.56 115 GLU A O 1
ATOM 869 N N . ASN A 1 116 ? 11.753 -1.211 -18.355 1.00 98.75 116 ASN A N 1
ATOM 870 C CA . ASN A 1 116 ? 13.153 -1.614 -18.452 1.00 98.75 116 ASN A CA 1
ATOM 871 C C . ASN A 1 116 ? 13.415 -2.505 -19.673 1.00 98.75 116 ASN A C 1
ATOM 873 O O . ASN A 1 116 ? 14.436 -2.331 -20.330 1.00 98.75 116 ASN A O 1
ATOM 877 N N . ALA A 1 117 ? 12.511 -3.440 -19.982 1.00 98.69 117 ALA A N 1
ATOM 878 C CA . ALA A 1 117 ? 12.609 -4.261 -21.186 1.00 98.69 117 ALA A CA 1
ATOM 879 C C . ALA A 1 117 ? 12.526 -3.394 -22.450 1.00 98.69 117 ALA A C 1
ATOM 881 O O . ALA A 1 117 ? 13.405 -3.472 -23.301 1.00 98.69 117 ALA A O 1
ATOM 882 N N . TRP A 1 118 ? 11.548 -2.489 -22.507 1.00 98.75 118 TRP A N 1
ATOM 883 C CA . TRP A 1 118 ? 11.383 -1.567 -23.627 1.00 98.75 118 TRP A CA 1
ATOM 884 C C . TRP A 1 118 ? 12.613 -0.672 -23.841 1.00 98.75 118 TRP A C 1
ATOM 886 O O . TRP A 1 118 ? 13.082 -0.524 -24.964 1.00 98.75 118 TRP A O 1
ATOM 896 N N . LEU A 1 119 ? 13.200 -0.135 -22.765 1.00 98.81 119 LEU A N 1
ATOM 897 C CA . LEU A 1 119 ? 14.425 0.667 -22.849 1.00 98.81 119 LEU A CA 1
ATOM 898 C C . LEU A 1 119 ? 15.631 -0.141 -23.347 1.00 98.81 119 LEU A C 1
ATOM 900 O O . LEU A 1 119 ? 16.475 0.405 -24.053 1.00 98.81 119 LEU A O 1
ATOM 904 N N . ARG A 1 120 ? 15.730 -1.430 -22.994 1.00 98.81 120 ARG A N 1
ATOM 905 C CA . ARG A 1 120 ? 16.785 -2.311 -23.524 1.00 98.81 120 ARG A CA 1
ATOM 906 C C . ARG A 1 120 ? 16.615 -2.538 -25.022 1.00 98.81 120 ARG A C 1
ATOM 908 O O . ARG A 1 120 ? 17.609 -2.484 -25.741 1.00 98.81 120 ARG A O 1
ATOM 915 N N . ASP A 1 121 ? 15.385 -2.747 -25.480 1.00 98.75 121 ASP A N 1
ATOM 916 C CA . ASP A 1 121 ? 15.087 -2.938 -26.901 1.00 98.75 121 ASP A CA 1
ATOM 917 C C . ASP A 1 121 ? 15.373 -1.659 -27.703 1.00 98.75 121 ASP A C 1
ATOM 919 O O . ASP A 1 121 ? 16.003 -1.712 -28.762 1.00 98.75 121 ASP A O 1
ATOM 923 N N . GLU A 1 122 ? 14.996 -0.492 -27.173 1.00 98.75 122 GLU A N 1
ATOM 924 C CA . GLU A 1 122 ? 15.281 0.800 -27.807 1.00 98.75 122 GLU A CA 1
ATOM 925 C C . GLU A 1 122 ? 16.793 1.088 -27.859 1.00 98.75 1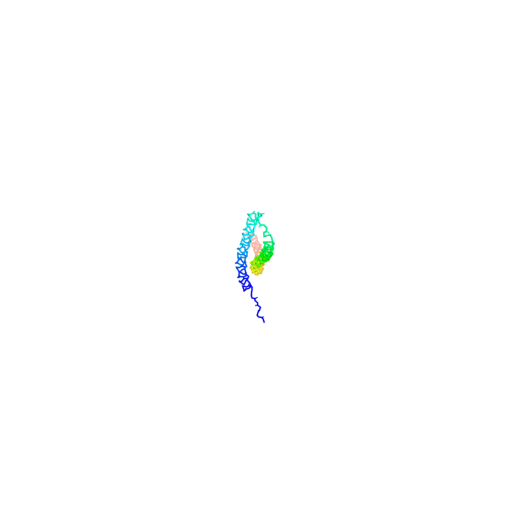22 GLU A C 1
ATOM 927 O O . GLU A 1 122 ? 17.319 1.554 -28.876 1.00 98.75 122 GLU A O 1
ATOM 932 N N . LEU A 1 123 ? 17.532 0.747 -26.795 1.00 98.75 123 LEU A N 1
ATOM 933 C CA . LEU A 1 123 ? 18.992 0.842 -26.784 1.00 98.75 123 LEU A CA 1
ATOM 934 C C . LEU A 1 123 ? 19.628 -0.084 -27.833 1.00 98.75 123 LEU A C 1
ATOM 936 O O . LEU A 1 123 ? 20.513 0.345 -28.569 1.00 98.75 123 LEU A O 1
ATOM 940 N N . ALA A 1 124 ? 19.166 -1.330 -27.948 1.00 98.75 124 ALA A N 1
ATOM 941 C CA . ALA A 1 124 ? 19.672 -2.257 -28.959 1.00 98.75 124 ALA A CA 1
ATOM 942 C C . ALA A 1 124 ? 19.398 -1.749 -30.389 1.00 98.75 124 ALA A C 1
ATOM 944 O O . ALA A 1 124 ? 20.281 -1.785 -31.247 1.00 98.75 124 ALA A O 1
ATOM 945 N N . ASN A 1 125 ? 18.202 -1.205 -30.637 1.00 98.69 125 ASN A N 1
ATOM 946 C CA . ASN A 1 125 ? 17.818 -0.625 -31.927 1.00 98.69 125 ASN A CA 1
ATOM 947 C C . ASN A 1 125 ? 18.701 0.578 -32.306 1.00 98.69 125 ASN A C 1
ATOM 949 O O . ASN A 1 125 ? 19.183 0.686 -33.435 1.00 98.69 125 ASN A O 1
ATOM 953 N N . THR A 1 126 ? 18.941 1.488 -31.360 1.00 98.56 126 THR A N 1
ATOM 954 C CA . THR A 1 126 ? 19.817 2.649 -31.588 1.00 98.56 126 THR A CA 1
ATOM 955 C C . THR A 1 126 ? 21.270 2.240 -31.822 1.00 98.56 126 THR A C 1
ATOM 957 O O . THR A 1 126 ? 21.899 2.773 -32.736 1.00 98.56 126 THR A O 1
ATOM 960 N N . GLN A 1 127 ? 21.781 1.248 -31.088 1.00 98.69 127 GLN A N 1
ATOM 961 C CA . GLN A 1 127 ? 23.117 0.686 -31.315 1.00 98.69 127 GLN A CA 1
ATOM 962 C C . GLN A 1 127 ? 23.253 0.061 -32.708 1.00 98.69 127 GLN A C 1
ATOM 964 O O . GLN A 1 127 ? 24.245 0.305 -33.392 1.00 98.69 127 GLN A O 1
ATOM 969 N N . GLN A 1 128 ? 22.243 -0.681 -33.169 1.00 98.69 128 GLN A N 1
ATOM 970 C CA . GLN A 1 128 ? 22.253 -1.266 -34.510 1.00 98.69 128 GLN A CA 1
ATOM 971 C C . GLN A 1 128 ? 22.281 -0.189 -35.605 1.00 98.69 128 GLN A C 1
ATOM 973 O O . GLN A 1 128 ? 23.034 -0.304 -36.574 1.00 98.69 128 GLN A O 1
ATOM 978 N N . LYS A 1 129 ? 21.488 0.880 -35.451 1.00 98.69 129 LYS A N 1
ATOM 979 C CA . LYS A 1 129 ? 21.483 2.013 -36.392 1.00 98.69 129 LYS A CA 1
ATOM 980 C C . LYS A 1 129 ? 22.824 2.743 -36.415 1.00 98.69 129 LYS A C 1
ATOM 982 O O . LYS A 1 129 ? 23.292 3.101 -37.493 1.00 98.69 129 LYS A O 1
ATOM 987 N N . LEU A 1 130 ? 23.440 2.939 -35.248 1.00 98.56 130 LEU A N 1
ATOM 988 C CA . LEU A 1 130 ? 24.770 3.534 -35.144 1.00 98.56 130 LEU A CA 1
ATOM 989 C C . LEU A 1 130 ? 25.804 2.685 -35.891 1.00 98.56 130 LEU A C 1
ATOM 991 O O . LEU A 1 130 ? 26.483 3.209 -36.766 1.00 98.56 130 LEU A O 1
ATOM 995 N N . GLN A 1 131 ? 25.846 1.375 -35.630 1.00 98.69 131 GLN A N 1
ATOM 996 C CA . GLN A 1 131 ? 26.779 0.461 -36.292 1.00 98.69 131 GLN A CA 1
ATOM 997 C C . GLN A 1 131 ? 26.611 0.471 -37.821 1.00 98.69 131 GLN A C 1
ATOM 999 O O . GLN A 1 131 ? 27.597 0.479 -38.556 1.00 98.69 131 GLN A O 1
ATOM 1004 N N . ALA A 1 132 ? 25.371 0.501 -38.318 1.00 98.62 132 ALA A N 1
ATOM 1005 C CA . ALA A 1 132 ? 25.104 0.604 -39.752 1.00 98.62 132 ALA A CA 1
ATOM 1006 C C . ALA A 1 132 ? 25.609 1.935 -40.340 1.00 98.62 132 ALA A C 1
ATOM 1008 O O . ALA A 1 132 ? 26.194 1.952 -41.423 1.00 98.62 132 ALA A O 1
ATOM 1009 N N . SER A 1 133 ? 25.424 3.046 -39.620 1.00 98.38 133 SER A N 1
ATOM 1010 C CA . SER A 1 133 ? 25.944 4.353 -40.034 1.00 98.38 133 SER A CA 1
ATOM 1011 C C . SER A 1 133 ? 27.474 4.389 -40.033 1.00 98.38 133 SER A C 1
ATOM 1013 O O . SER A 1 133 ? 28.060 4.959 -40.947 1.00 98.38 133 SER A O 1
ATOM 1015 N N . GLU A 1 134 ? 28.126 3.782 -39.040 1.00 98.44 134 GLU A N 1
ATOM 1016 C CA . GLU A 1 134 ? 29.590 3.680 -38.968 1.00 98.44 134 GLU A CA 1
ATOM 1017 C C . GLU A 1 134 ? 30.152 2.871 -40.144 1.00 98.44 134 GLU A C 1
ATOM 1019 O O . GLU A 1 134 ? 31.120 3.291 -40.778 1.00 98.44 134 GLU A O 1
ATOM 1024 N N . GLN A 1 135 ? 29.509 1.750 -40.492 1.00 98.50 135 GLN A N 1
ATOM 1025 C CA . GLN A 1 135 ? 29.882 0.955 -41.666 1.00 98.50 135 GLN A CA 1
ATOM 1026 C C . GLN A 1 135 ? 29.730 1.750 -42.968 1.00 98.50 135 GLN A C 1
ATOM 1028 O O . GLN A 1 135 ? 30.628 1.717 -43.808 1.00 98.50 135 GLN A O 1
ATOM 1033 N N . ALA A 1 136 ? 28.631 2.493 -43.125 1.00 98.50 136 ALA A N 1
ATOM 1034 C CA . ALA A 1 136 ? 28.411 3.334 -44.300 1.00 98.50 136 ALA A CA 1
ATOM 1035 C C . ALA A 1 136 ? 29.466 4.447 -44.418 1.00 98.50 136 ALA A C 1
ATOM 1037 O O . ALA A 1 136 ? 29.971 4.702 -45.509 1.00 98.50 136 ALA A O 1
ATOM 1038 N N . VAL A 1 137 ? 29.844 5.083 -43.303 1.00 98.50 137 VAL A N 1
ATOM 1039 C CA . VAL A 1 137 ? 30.907 6.101 -43.289 1.00 98.50 137 VAL A CA 1
ATOM 1040 C C . VAL A 1 137 ? 32.245 5.497 -43.711 1.00 98.50 137 VAL A C 1
ATOM 1042 O O . VAL A 1 137 ? 32.909 6.068 -44.571 1.00 98.50 137 VAL A O 1
ATOM 1045 N N . ALA A 1 138 ? 32.615 4.326 -43.186 1.00 98.38 138 ALA A N 1
ATOM 1046 C CA . ALA A 1 138 ? 33.860 3.659 -43.565 1.00 98.38 138 ALA A CA 1
ATOM 1047 C C . ALA A 1 138 ? 33.912 3.317 -45.068 1.00 98.38 138 ALA A C 1
ATOM 1049 O O . ALA A 1 138 ? 34.936 3.544 -45.712 1.00 98.38 138 ALA A O 1
ATOM 1050 N N . GLN A 1 139 ? 32.802 2.831 -45.639 1.00 98.25 139 GLN A N 1
ATOM 1051 C CA . GLN A 1 139 ? 32.693 2.568 -47.080 1.00 98.25 139 GLN A CA 1
ATOM 1052 C C . GLN A 1 139 ? 32.859 3.851 -47.903 1.00 98.25 139 GLN A C 1
ATOM 1054 O O . GLN A 1 139 ? 33.662 3.890 -48.833 1.00 98.25 139 GLN A O 1
ATOM 1059 N N . LEU A 1 140 ? 32.161 4.926 -47.525 1.00 98.31 140 LEU A N 1
ATOM 1060 C CA . LEU A 1 140 ? 32.263 6.217 -48.209 1.00 98.31 140 LEU A CA 1
ATOM 1061 C C . LEU A 1 140 ? 33.672 6.819 -48.120 1.00 98.31 140 LEU A C 1
ATOM 1063 O O . LEU A 1 140 ? 34.139 7.443 -49.071 1.00 98.31 140 LEU A O 1
ATOM 1067 N N . GLU A 1 141 ? 34.372 6.63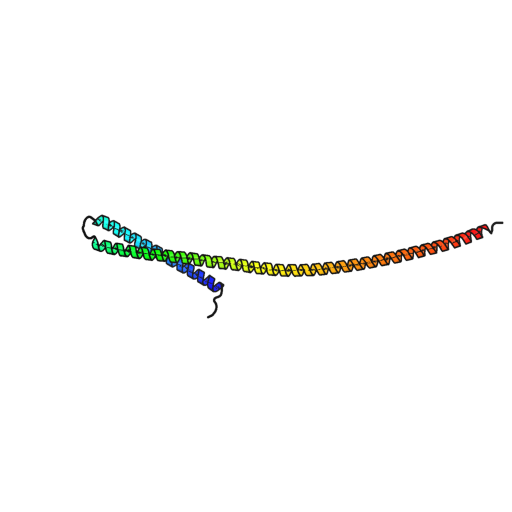8 -46.999 1.00 98.31 141 GLU A N 1
ATOM 1068 C CA . GLU A 1 141 ? 35.765 7.069 -46.853 1.00 98.31 141 GLU A CA 1
ATOM 1069 C C . GLU A 1 141 ? 36.717 6.299 -47.776 1.00 98.31 141 GLU A C 1
ATOM 1071 O O . GLU A 1 141 ? 37.658 6.890 -48.312 1.00 98.31 141 GLU A O 1
ATOM 1076 N N . GLU A 1 142 ? 36.488 5.001 -47.982 1.00 98.06 142 GLU A N 1
ATOM 1077 C CA . GLU A 1 142 ? 37.263 4.185 -48.919 1.00 98.06 142 GLU A CA 1
ATOM 1078 C C . GLU A 1 142 ? 36.991 4.587 -50.374 1.00 98.06 142 GLU A C 1
ATOM 1080 O O . GLU A 1 142 ? 37.932 4.856 -51.124 1.00 98.06 142 GLU A O 1
ATOM 1085 N N . GLU A 1 143 ? 35.719 4.717 -50.758 1.00 97.62 143 GLU A N 1
ATOM 1086 C CA . GLU A 1 143 ? 35.323 5.175 -52.093 1.00 97.62 143 GLU A CA 1
ATOM 1087 C C . GLU A 1 143 ? 35.891 6.561 -52.402 1.00 97.62 143 GLU A C 1
ATOM 1089 O O . GLU A 1 143 ? 36.427 6.792 -53.488 1.00 97.62 143 GLU A O 1
ATOM 1094 N N . LYS A 1 144 ? 35.843 7.476 -51.426 1.00 98.06 144 LYS A N 1
ATOM 1095 C CA . LYS A 1 144 ? 36.442 8.805 -51.550 1.00 98.06 144 LYS A CA 1
ATOM 1096 C C . LYS A 1 144 ? 37.943 8.712 -51.823 1.00 98.06 144 LYS A C 1
ATOM 1098 O O . LYS A 1 144 ? 38.405 9.322 -52.784 1.00 98.06 144 LYS A O 1
ATOM 1103 N N . LYS A 1 145 ? 38.693 7.930 -51.036 1.00 97.94 145 LYS A N 1
ATOM 1104 C CA . LYS A 1 145 ? 40.141 7.730 -51.251 1.00 97.94 145 LYS A CA 1
ATOM 1105 C C . LYS A 1 145 ? 40.432 7.135 -52.629 1.00 97.94 145 LYS A C 1
ATOM 1107 O O . LYS A 1 145 ? 41.373 7.560 -53.295 1.00 97.94 145 LYS A O 1
ATOM 1112 N N . HIS A 1 146 ? 39.619 6.179 -53.077 1.00 97.69 146 HIS A N 1
ATOM 1113 C CA . HIS A 1 146 ? 39.754 5.582 -54.403 1.00 97.69 146 HIS A CA 1
ATOM 1114 C C . HIS A 1 146 ? 39.516 6.611 -55.521 1.00 97.69 146 HIS A C 1
ATOM 1116 O O . HIS A 1 146 ? 40.299 6.694 -56.468 1.00 97.69 146 HIS A O 1
ATOM 1122 N N . LEU A 1 147 ? 38.469 7.432 -55.407 1.00 97.56 147 LEU A N 1
ATOM 1123 C CA . LEU A 1 147 ? 38.181 8.502 -56.367 1.00 97.56 147 LEU A CA 1
ATOM 1124 C C . LEU A 1 147 ? 39.280 9.571 -56.387 1.00 97.56 147 LEU A C 1
ATOM 1126 O O . LEU A 1 147 ? 39.673 10.011 -57.467 1.00 97.56 147 LEU A O 1
ATOM 1130 N N . GLU A 1 148 ? 39.804 9.955 -55.222 1.00 97.06 148 GLU A N 1
ATOM 1131 C CA . GLU A 1 148 ? 40.940 10.878 -55.104 1.00 97.06 148 GLU A CA 1
ATOM 1132 C C . GLU A 1 148 ? 42.191 10.316 -55.793 1.00 97.06 148 GLU A C 1
ATOM 1134 O O . GLU A 1 148 ? 42.850 11.027 -56.554 1.00 97.06 148 GLU A O 1
ATOM 1139 N N . PHE A 1 149 ? 42.479 9.024 -55.611 1.00 97.12 149 PHE A N 1
ATOM 1140 C CA . PHE A 1 149 ? 43.571 8.351 -56.312 1.00 97.12 149 PHE A CA 1
ATOM 1141 C C . PHE A 1 149 ? 43.371 8.363 -57.836 1.00 97.12 149 PHE A C 1
ATOM 1143 O O . PHE A 1 149 ? 44.272 8.765 -58.570 1.00 97.12 149 PHE A O 1
ATOM 1150 N N . MET A 1 150 ? 42.180 8.003 -58.331 1.00 96.88 150 MET A N 1
ATOM 1151 C CA . MET A 1 150 ? 41.883 8.042 -59.771 1.00 96.88 150 MET A CA 1
ATOM 1152 C C . MET A 1 150 ? 42.001 9.452 -60.361 1.00 96.88 150 MET A C 1
ATOM 1154 O O . MET A 1 150 ? 42.459 9.606 -61.494 1.00 96.88 150 MET A O 1
ATOM 1158 N N . ALA A 1 151 ? 41.580 10.478 -59.617 1.00 94.62 151 ALA A N 1
ATOM 1159 C CA . ALA A 1 151 ? 41.729 11.867 -60.032 1.00 94.62 151 ALA A CA 1
ATOM 1160 C C . ALA A 1 151 ? 43.211 12.262 -60.136 1.00 94.62 151 ALA A C 1
ATOM 1162 O O . ALA A 1 151 ? 43.603 12.858 -61.137 1.00 94.62 151 ALA A O 1
ATOM 1163 N N . SER A 1 152 ? 44.037 11.865 -59.162 1.00 94.75 152 SER A N 1
ATOM 1164 C CA . SER A 1 152 ? 45.483 12.114 -59.184 1.00 94.75 152 SER A CA 1
ATOM 1165 C C . SER A 1 152 ? 46.184 11.416 -60.353 1.00 94.75 152 SER A C 1
ATOM 1167 O O . SER A 1 152 ? 47.033 12.034 -60.989 1.00 94.75 152 SER A O 1
ATOM 1169 N N . VAL A 1 153 ? 45.814 10.171 -60.677 1.00 94.12 153 VAL A N 1
ATOM 1170 C CA . VAL A 1 153 ? 46.366 9.452 -61.841 1.00 94.12 153 VAL A CA 1
ATOM 1171 C C . VAL A 1 153 ? 46.003 10.165 -63.143 1.00 94.12 153 VAL A C 1
ATOM 1173 O O . VAL A 1 153 ? 46.876 10.428 -63.962 1.00 94.12 153 VAL A O 1
ATOM 1176 N N . ARG A 1 154 ? 44.733 10.556 -63.312 1.00 93.00 154 ARG A N 1
ATOM 1177 C CA . ARG A 1 154 ? 44.299 11.305 -64.505 1.00 93.00 154 ARG A CA 1
ATOM 1178 C C . ARG A 1 154 ? 45.013 12.646 -64.646 1.00 93.00 154 ARG A C 1
ATOM 1180 O O . ARG A 1 154 ? 45.278 13.063 -65.768 1.00 93.00 154 ARG A O 1
ATOM 1187 N N . GLN A 1 155 ? 45.283 13.324 -63.532 1.00 91.44 155 GLN A N 1
ATOM 1188 C CA . GLN A 1 155 ? 46.043 14.570 -63.537 1.00 91.44 155 GLN A CA 1
ATOM 1189 C C . GLN A 1 155 ? 47.492 14.327 -63.979 1.00 91.44 155 GLN A C 1
ATOM 1191 O O . GLN A 1 155 ? 47.974 15.038 -64.850 1.00 91.44 155 GLN A O 1
ATOM 1196 N N . TYR A 1 156 ? 48.145 13.280 -63.465 1.00 91.25 156 TYR A N 1
ATOM 1197 C CA . TYR A 1 156 ? 49.496 12.901 -63.888 1.00 91.25 156 TYR A CA 1
ATOM 1198 C C . TYR A 1 156 ? 49.576 12.560 -65.388 1.00 91.25 156 TYR A C 1
ATOM 1200 O O . TYR A 1 156 ? 50.474 13.037 -66.078 1.00 91.25 156 TYR A O 1
ATOM 1208 N N . ASP A 1 157 ? 48.606 11.805 -65.920 1.00 88.88 157 ASP A N 1
ATOM 1209 C CA . ASP A 1 157 ? 48.529 11.495 -67.357 1.00 88.88 157 ASP A CA 1
ATOM 1210 C C . ASP A 1 157 ? 48.325 12.764 -68.219 1.00 88.88 157 ASP A C 1
ATOM 1212 O O . ASP A 1 157 ? 48.873 12.880 -69.321 1.00 88.88 157 ASP A O 1
ATOM 1216 N N . GLN A 1 158 ? 47.551 13.741 -67.727 1.00 83.88 158 GLN A N 1
ATOM 1217 C CA . GLN A 1 158 ? 47.384 15.045 -68.385 1.00 83.88 158 GLN A CA 1
ATOM 1218 C C . GLN A 1 158 ? 48.664 15.883 -68.354 1.00 83.88 158 GLN A C 1
ATOM 1220 O O . GLN A 1 158 ? 48.992 16.516 -69.356 1.00 83.88 158 GLN A O 1
ATOM 1225 N N . ASP A 1 159 ? 49.396 15.871 -67.242 1.00 83.06 159 ASP A N 1
ATOM 1226 C CA . ASP A 1 159 ? 50.655 16.604 -67.116 1.00 83.06 159 ASP A CA 1
ATOM 1227 C C . ASP A 1 159 ? 51.724 16.024 -68.065 1.00 83.06 159 ASP A C 1
ATOM 1229 O O . ASP A 1 159 ? 52.383 16.784 -68.773 1.00 83.06 159 ASP A O 1
ATOM 1233 N N . LEU A 1 160 ? 51.824 14.691 -68.188 1.00 76.25 160 LEU A N 1
ATOM 1234 C CA . LEU A 1 160 ? 52.726 14.024 -69.144 1.00 76.25 160 LEU A CA 1
ATOM 1235 C C . LEU A 1 160 ? 52.410 14.376 -70.606 1.00 76.25 160 LEU A C 1
ATOM 1237 O O . LEU A 1 160 ? 53.302 14.739 -71.371 1.00 76.25 160 LEU A O 1
ATOM 1241 N N . THR A 1 161 ? 51.137 14.311 -71.002 1.00 72.31 161 THR A N 1
ATOM 1242 C CA . THR A 1 161 ? 50.715 14.662 -72.374 1.00 72.31 161 THR A CA 1
ATOM 1243 C C . THR A 1 161 ? 50.834 16.168 -72.660 1.00 72.31 161 THR A C 1
ATOM 1245 O O . THR A 1 161 ? 51.127 16.585 -73.787 1.00 72.31 161 THR A O 1
ATOM 1248 N N . GLY A 1 162 ? 50.672 17.011 -71.637 1.00 66.06 162 GLY A N 1
ATOM 1249 C CA . GLY A 1 162 ? 50.961 18.444 -71.689 1.00 66.06 162 GLY A CA 1
ATOM 1250 C C . GLY A 1 162 ? 52.453 18.752 -71.870 1.00 66.06 162 GLY A C 1
ATOM 1251 O O . GLY A 1 162 ? 52.807 19.647 -72.642 1.00 66.06 162 GLY A O 1
ATOM 1252 N N . GLU A 1 163 ? 53.344 18.004 -71.216 1.00 60.62 163 GLU A N 1
ATOM 1253 C CA . GLU A 1 163 ? 54.799 18.124 -71.385 1.00 60.62 163 GLU A CA 1
ATOM 1254 C C . GLU A 1 163 ? 55.287 17.588 -72.742 1.00 60.62 163 GLU A C 1
ATOM 1256 O O . GLU A 1 163 ? 56.136 18.221 -73.376 1.00 60.62 163 GLU A O 1
ATOM 1261 N N . GLU A 1 164 ? 54.722 16.489 -73.252 1.00 59.28 164 GLU A N 1
ATOM 1262 C CA . GLU A 1 164 ? 55.015 15.984 -74.605 1.00 59.28 164 GLU A CA 1
ATOM 1263 C C . GLU A 1 164 ? 54.583 16.986 -75.690 1.00 59.28 164 GLU A C 1
ATOM 1265 O O . GLU A 1 164 ? 55.389 17.380 -76.531 1.00 59.28 164 GLU A O 1
ATOM 1270 N N . SER A 1 165 ? 53.363 17.526 -75.616 1.00 58.25 165 SER A N 1
ATOM 1271 C CA . SER A 1 165 ? 52.890 18.529 -76.590 1.00 58.25 165 SER A CA 1
ATOM 1272 C C . SER A 1 165 ? 53.654 19.861 -76.526 1.00 58.25 165 SER A C 1
ATOM 1274 O O . SER A 1 165 ? 53.867 20.517 -77.551 1.00 58.25 165 SER A O 1
ATOM 1276 N N . SER A 1 166 ? 54.124 20.273 -75.344 1.00 56.38 166 SER A N 1
ATOM 1277 C CA . SER A 1 166 ? 54.929 21.494 -75.190 1.00 56.38 166 SER A CA 1
ATOM 1278 C C . SER A 1 166 ? 56.423 21.297 -75.486 1.00 56.38 166 SER A C 1
ATOM 1280 O O . SER A 1 166 ? 57.115 22.278 -75.786 1.00 56.38 166 SER A O 1
ATOM 1282 N N . SER A 1 167 ? 56.927 20.060 -75.468 1.00 56.50 167 SER A N 1
ATOM 1283 C CA . SER A 1 167 ? 58.264 19.717 -75.965 1.00 56.50 167 SER A CA 1
ATOM 1284 C C . SER A 1 167 ? 58.290 19.543 -77.490 1.00 56.50 167 SER A C 1
ATOM 1286 O O . SER A 1 167 ? 59.220 20.054 -78.117 1.00 56.50 167 SER A O 1
ATOM 1288 N N . GLU A 1 168 ? 57.238 18.990 -78.105 1.00 57.44 168 GLU A N 1
ATOM 1289 C CA . GLU A 1 168 ? 57.049 18.985 -79.567 1.00 57.44 168 GLU A CA 1
ATOM 1290 C C . GLU A 1 168 ? 56.914 20.411 -80.136 1.00 57.44 168 GLU A C 1
ATOM 1292 O O . GLU A 1 168 ? 57.633 20.776 -81.067 1.00 57.44 168 GLU A O 1
ATOM 1297 N N . MET A 1 169 ? 56.109 21.288 -79.516 1.00 57.06 169 MET A N 1
ATOM 1298 C CA . MET A 1 169 ? 55.994 22.700 -79.937 1.00 57.06 169 MET A CA 1
ATOM 1299 C C . MET A 1 169 ? 57.306 23.503 -79.834 1.00 57.06 169 MET A C 1
ATOM 1301 O O . MET A 1 169 ? 57.441 24.546 -80.477 1.00 57.06 169 MET A O 1
ATOM 1305 N N . LYS A 1 170 ? 58.270 23.066 -79.012 1.00 56.88 170 LYS A N 1
ATOM 1306 C CA . LYS A 1 170 ? 59.593 23.708 -78.899 1.00 56.88 170 LYS A CA 1
ATOM 1307 C C . LYS A 1 170 ? 60.604 23.192 -79.922 1.00 56.88 170 LYS A C 1
ATOM 1309 O O . LYS A 1 170 ? 61.567 23.906 -80.188 1.00 56.88 170 LYS A O 1
ATOM 1314 N N . GLN A 1 171 ? 60.403 21.999 -80.481 1.00 56.84 171 GLN A N 1
ATOM 1315 C CA . GLN A 1 171 ? 61.259 21.453 -81.540 1.00 56.84 171 GLN A CA 1
ATOM 1316 C C . GLN A 1 171 ? 60.893 21.986 -82.933 1.00 56.84 171 GLN A C 1
ATOM 1318 O O . GLN A 1 171 ? 61.730 21.945 -83.828 1.00 56.84 171 GLN A O 1
ATOM 1323 N N . ASP A 1 172 ? 59.696 22.557 -83.096 1.00 54.75 172 ASP A N 1
ATOM 1324 C CA . ASP A 1 172 ? 59.173 23.045 -84.381 1.00 54.75 172 ASP A CA 1
ATOM 1325 C C . ASP A 1 172 ? 59.331 24.571 -84.583 1.00 54.75 172 ASP A C 1
ATOM 1327 O O . ASP A 1 172 ? 58.506 25.241 -85.210 1.00 54.75 172 ASP A O 1
ATOM 1331 N N . LYS A 1 173 ? 60.396 25.163 -84.021 1.00 50.53 173 LYS A N 1
ATOM 1332 C CA . LYS A 1 173 ? 60.788 26.559 -84.287 1.00 50.53 173 LYS A CA 1
ATOM 1333 C C . LYS A 1 173 ? 62.148 26.599 -85.007 1.00 50.53 173 LYS A C 1
ATOM 1335 O O . LYS A 1 173 ? 63.097 26.043 -84.457 1.00 50.53 173 LYS A O 1
ATOM 1340 N N . PRO A 1 174 ? 62.234 27.224 -86.200 1.00 56.16 174 PRO A N 1
ATOM 1341 C CA . PRO A 1 174 ? 63.436 27.246 -87.039 1.00 56.16 174 PRO A CA 1
ATOM 1342 C C . PRO A 1 174 ? 64.574 28.099 -86.468 1.00 56.16 174 PRO A C 1
ATOM 1344 O O . PRO A 1 174 ? 64.287 29.050 -85.700 1.00 56.16 174 PRO A O 1
#

Mean predicted aligned error: 11.65 Å

Radius of gyration: 53.38 Å; Cα contacts (8 Å, |Δi|>4): 39; chains: 1; bounding box: 98×52×155 Å

InterPro domains:
  IPR002151 Kinesin light chain [PTHR45783] (4-171)

Secondary structure (DSSP, 8-state):
-PPPPHHHHHHHHHHHHHHHHHHHHHHHHHHHHHHHHHHHHHHHHHHHTTS--HHHHHHHHHHHHHHHHHHHHHHHHHHHHHHHHHHHHHHHHHHHHHHHHHHHHHHHHHHHHHHHHHHHHHHHHHHHHHHHHHHHHHHHHHHHHHHHHHHHHHHHHHHHHHHHHHHHHHHS--

Foldseek 3Di:
DDDDDLVNVLVVLVVLLVVLVVLLVVLVVVLVVLVVVLVVLVVVCVVCVVPDPPPVSVVVNVVSVVVNVVSVVVNVVSVVSNVVSVVSNVVSVVVVVVVVVVVVVVVVVVVVVVVVVVVVVVVVVVVVVVVVVVVVVVVVVVVVVVVVVVVVVVVVVVVVVVVVVVVVVVVPDD

Nearest PDB structures (foldseek):
  3na7-assembly1_A  TM=8.210E-01  e=6.376E-01  Helicobacter pylori NCTC 11638
  6ixe-assembly1_A  TM=4.373E-01  e=5.300E-01  Homo sapiens
  6ixf-assembly1_A  TM=3.890E-01  e=1.044E+00  Homo sapiens
  8tsc-assembly1_B  TM=4.645E-01  e=8.479E+00  Homo sapiens

Sequence (174 aa):
MTQMTQEEIISNTKTVVQGLEALKNEHNSILGGLTAATLELTVTAVERAQLVTAAAQNADASVINEKQGLVQKSLDMIELGLGEAQVMMALASHLQIVEAEKQKLRTQVRRLCQENAWLRDELANTQQKLQASEQAVAQLEEEKKHLEFMASVRQYDQDLTGEESSSEMKQDKP

Solvent-accessible surface area (backbone atoms only — not comparable to full-atom values): 9473 Å² total; per-residue (Å²): 134,86,79,81,50,73,67,58,51,53,53,50,46,52,53,50,44,56,51,42,54,52,51,45,53,52,46,51,52,51,46,51,52,46,52,50,51,52,50,51,52,51,52,52,47,65,73,39,71,85,60,89,71,62,71,67,57,52,54,56,54,50,54,48,52,52,51,46,54,51,46,50,56,50,46,56,52,42,53,50,52,45,53,52,48,52,50,52,53,52,50,53,53,51,47,54,52,52,52,49,51,51,53,51,50,54,49,50,51,54,50,50,53,51,52,53,50,50,52,51,54,52,50,51,52,51,51,52,54,50,53,54,51,54,52,52,50,53,51,52,53,50,53,48,52,51,51,51,48,54,50,51,52,55,48,51,56,49,51,52,54,50,50,51,57,55,50,54,63,61,68,76,61,136

pLDDT: mean 87.99, std 14.79, range [41.44, 98.81]

Organism: NCBI:txid38151